Protein AF-A0AAU3KK31-F1 (afdb_monomer)

Solvent-accessible surface area (backbone atoms only — not comparable to full-atom values): 6070 Å² total; per-residue (Å²): 114,67,71,61,37,50,51,49,23,51,54,40,43,53,50,43,52,52,53,49,49,53,42,48,51,55,48,50,53,53,52,48,50,66,68,60,75,36,60,53,77,46,100,79,83,45,73,55,65,62,86,70,75,77,46,69,50,29,58,50,12,50,47,44,17,54,50,41,28,52,50,34,52,52,52,19,53,53,50,21,52,52,22,53,76,70,76,43,81,17,33,60,40,27,60,60,24,43,65,50,31,51,51,22,32,50,51,16,50,50,32,34,50,63,52,70,104

Sequence (117 aa):
MARKDVLLATVLFVVDVAIAALFAYDLFGKAFGLIHNRCTAKKDFSVQCEAIRPAGSALWGLLIAGGGMSLALGAALVLAAVAAMTGRRAWWWTAAALPVIAVCGGIGHVLVGNAVG

Structure (mmCIF, N/CA/C/O backbone):
data_AF-A0AAU3KK31-F1
#
_entry.id   AF-A0AAU3KK31-F1
#
loop_
_atom_site.group_PDB
_atom_site.id
_atom_site.type_symbol
_atom_site.label_atom_id
_atom_site.label_alt_id
_atom_site.label_comp_id
_atom_site.label_asym_id
_atom_site.label_entity_id
_atom_site.label_seq_id
_atom_site.pdbx_PDB_ins_code
_atom_site.Cartn_x
_atom_site.Cartn_y
_atom_site.Cartn_z
_atom_site.occupancy
_atom_site.B_iso_or_equiv
_atom_site.auth_seq_id
_atom_site.auth_comp_id
_atom_site.auth_asym_id
_atom_site.auth_atom_id
_atom_site.pdbx_PDB_model_num
ATOM 1 N N . MET A 1 1 ? -22.217 -4.530 19.548 1.00 57.72 1 MET A N 1
ATOM 2 C CA . MET A 1 1 ? -21.751 -3.650 18.448 1.00 57.72 1 MET A CA 1
ATOM 3 C C . MET A 1 1 ? -20.273 -3.861 18.118 1.00 57.72 1 MET A C 1
ATOM 5 O O . MET A 1 1 ? -19.979 -4.026 16.944 1.00 57.72 1 MET A O 1
ATOM 9 N N . ALA A 1 2 ? -19.380 -3.984 19.110 1.00 67.00 2 ALA A N 1
ATOM 10 C CA . ALA A 1 2 ? -17.933 -4.166 18.904 1.00 67.00 2 ALA A CA 1
ATOM 11 C C . ALA A 1 2 ? -17.530 -5.298 17.930 1.00 67.00 2 ALA A C 1
ATOM 13 O O . ALA A 1 2 ? -16.707 -5.079 17.055 1.00 67.00 2 ALA A O 1
ATOM 14 N N . ARG A 1 3 ? -18.152 -6.487 18.001 1.00 78.62 3 ARG A N 1
ATOM 15 C CA . ARG A 1 3 ? -17.811 -7.618 17.105 1.00 78.62 3 ARG A CA 1
ATOM 16 C C . ARG A 1 3 ? -18.011 -7.322 15.614 1.00 78.62 3 ARG A C 1
ATOM 18 O O . ARG A 1 3 ? -17.200 -7.750 14.806 1.00 78.62 3 ARG A O 1
ATOM 25 N N . LYS A 1 4 ? -19.084 -6.607 15.253 1.00 83.56 4 LYS A N 1
ATOM 26 C CA . LYS A 1 4 ? -19.365 -6.242 13.853 1.00 83.56 4 LYS A CA 1
ATOM 27 C C . LYS A 1 4 ? -18.383 -5.182 13.352 1.00 83.56 4 LYS A C 1
ATOM 29 O O . LYS A 1 4 ? -17.953 -5.261 12.214 1.00 83.56 4 LYS A O 1
ATOM 34 N N . ASP A 1 5 ? -18.022 -4.236 14.216 1.00 84.88 5 ASP A N 1
ATOM 35 C CA . ASP A 1 5 ? -17.056 -3.170 13.929 1.00 84.88 5 ASP A CA 1
ATOM 36 C C . ASP A 1 5 ? -15.653 -3.738 13.677 1.00 84.88 5 ASP A C 1
ATOM 38 O O . ASP A 1 5 ? -15.047 -3.468 12.646 1.00 84.88 5 ASP A O 1
ATOM 42 N N . VAL A 1 6 ? -15.194 -4.634 14.557 1.00 83.00 6 VAL A N 1
ATOM 43 C CA . VAL A 1 6 ? -13.910 -5.333 14.403 1.00 83.00 6 VAL A CA 1
ATOM 44 C C . VAL A 1 6 ? -13.895 -6.178 13.131 1.00 83.00 6 VAL A C 1
ATOM 46 O O . VAL A 1 6 ? -12.924 -6.123 12.388 1.00 83.00 6 VAL A O 1
ATOM 49 N N . LEU A 1 7 ? -14.978 -6.904 12.835 1.00 88.31 7 LEU A N 1
ATOM 50 C CA . LEU A 1 7 ? -15.067 -7.707 11.614 1.00 88.31 7 LEU A CA 1
ATOM 51 C C . LEU A 1 7 ? -15.016 -6.829 10.355 1.00 88.31 7 LEU A C 1
ATOM 53 O O . LEU A 1 7 ? -14.324 -7.172 9.402 1.00 88.31 7 LEU A O 1
ATOM 57 N N . LEU A 1 8 ? -15.677 -5.668 10.373 1.00 89.00 8 LEU A N 1
ATOM 58 C CA . LEU A 1 8 ? -15.604 -4.694 9.283 1.00 89.00 8 LEU A CA 1
ATOM 59 C C . LEU A 1 8 ? -14.188 -4.119 9.135 1.00 89.00 8 LEU A C 1
ATOM 61 O O . LEU A 1 8 ? -13.680 -4.030 8.022 1.00 89.00 8 LEU A O 1
ATOM 65 N N . ALA A 1 9 ? -13.528 -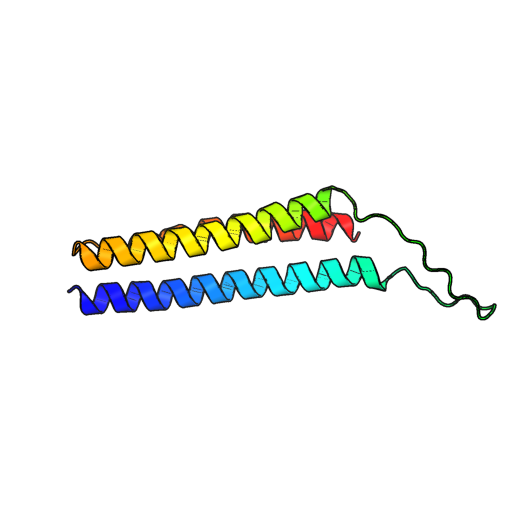3.788 10.249 1.00 87.38 9 ALA A N 1
ATOM 66 C CA . ALA A 1 9 ? -12.150 -3.309 10.254 1.00 87.38 9 ALA A CA 1
ATOM 67 C C . ALA A 1 9 ? -11.182 -4.356 9.682 1.00 87.38 9 ALA A C 1
ATOM 69 O O . ALA A 1 9 ? -10.319 -4.002 8.885 1.00 87.38 9 ALA A O 1
ATOM 70 N N . THR A 1 10 ? -11.358 -5.639 10.024 1.00 8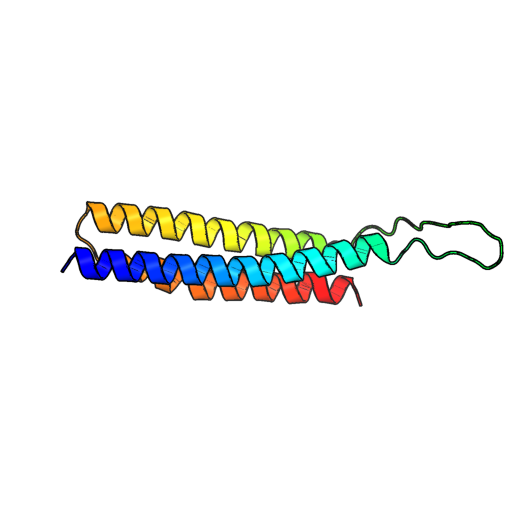8.06 10 THR A N 1
ATOM 71 C CA . THR A 1 10 ? -10.568 -6.748 9.467 1.00 88.06 10 THR A CA 1
ATOM 72 C C . THR A 1 10 ? -10.781 -6.892 7.965 1.00 88.06 10 THR A C 1
ATOM 74 O O . THR A 1 10 ? -9.808 -7.005 7.230 1.00 88.06 10 THR A O 1
ATOM 77 N N . VAL A 1 11 ? -12.032 -6.860 7.496 1.00 92.00 11 VAL A N 1
ATOM 78 C CA . VAL A 1 11 ? -12.334 -6.954 6.058 1.00 92.00 11 VAL A CA 1
ATOM 79 C C . VAL A 1 11 ? -11.707 -5.787 5.296 1.00 92.00 11 VAL A C 1
ATOM 81 O O . VAL A 1 11 ? -11.052 -6.014 4.284 1.00 92.00 11 VAL A O 1
ATOM 84 N N . LEU A 1 12 ? -11.841 -4.557 5.801 1.00 91.19 12 LEU A N 1
ATOM 85 C CA . LEU A 1 12 ? -11.215 -3.377 5.198 1.00 91.19 12 LEU A CA 1
ATOM 86 C C . LEU A 1 12 ? -9.691 -3.496 5.161 1.00 91.19 12 LEU A C 1
ATOM 88 O O . LEU A 1 12 ? -9.094 -3.256 4.121 1.00 91.19 12 LEU A O 1
ATOM 92 N N . PHE A 1 13 ? -9.075 -3.965 6.245 1.00 89.25 13 PHE A N 1
ATOM 93 C CA . PHE A 1 13 ? -7.630 -4.165 6.284 1.00 89.25 13 PHE A CA 1
ATOM 94 C C . PHE A 1 13 ? -7.153 -5.208 5.261 1.00 89.25 13 PHE A C 1
ATOM 96 O O . PHE A 1 13 ? -6.115 -5.035 4.630 1.00 89.25 13 PHE A O 1
ATOM 103 N N . VAL A 1 14 ? -7.915 -6.286 5.048 1.00 92.56 14 VAL A N 1
ATOM 104 C CA . VAL A 1 14 ? -7.604 -7.272 3.998 1.00 92.56 14 VAL A CA 1
ATOM 105 C C . VAL A 1 14 ? -7.692 -6.638 2.606 1.00 92.56 14 VAL A C 1
ATOM 107 O O . VAL A 1 14 ? -6.847 -6.919 1.757 1.00 92.56 14 VAL A O 1
ATOM 110 N N . VAL A 1 15 ? -8.672 -5.760 2.373 1.00 92.94 15 VAL A N 1
ATOM 111 C CA . VAL A 1 15 ? -8.783 -4.997 1.119 1.00 92.94 15 VAL A CA 1
ATOM 112 C C . VAL A 1 15 ? -7.587 -4.057 0.941 1.00 92.94 15 VAL A C 1
ATOM 114 O O . VAL A 1 15 ? -6.995 -4.040 -0.136 1.00 92.94 15 VAL A O 1
ATOM 117 N N . ASP A 1 16 ? -7.180 -3.342 1.992 1.00 89.44 16 ASP A N 1
ATOM 118 C CA . ASP A 1 16 ? -6.002 -2.467 1.979 1.00 89.44 16 ASP A CA 1
ATOM 119 C C . ASP A 1 16 ? -4.732 -3.241 1.594 1.00 89.44 16 ASP A C 1
ATOM 121 O O . ASP A 1 16 ? -3.968 -2.814 0.725 1.00 89.44 16 ASP A O 1
ATOM 125 N N . VAL A 1 17 ? -4.532 -4.421 2.194 1.00 91.00 17 VAL A N 1
ATOM 126 C CA . VAL A 1 17 ? -3.405 -5.314 1.886 1.00 91.00 17 VAL A CA 1
ATOM 127 C C . VAL A 1 17 ? -3.460 -5.798 0.437 1.00 91.00 17 VAL A C 1
ATOM 129 O O . VAL A 1 17 ? -2.431 -5.809 -0.237 1.00 91.00 17 VAL A O 1
ATOM 132 N N . ALA A 1 18 ? -4.638 -6.171 -0.070 1.00 92.75 18 ALA A N 1
ATOM 133 C CA . ALA A 1 18 ? -4.794 -6.616 -1.452 1.00 92.75 18 ALA A CA 1
ATOM 134 C C . ALA A 1 18 ? -4.450 -5.503 -2.456 1.00 92.75 18 ALA A C 1
ATOM 136 O O . ALA A 1 18 ? -3.729 -5.746 -3.423 1.00 92.75 18 ALA A O 1
ATOM 137 N N . ILE A 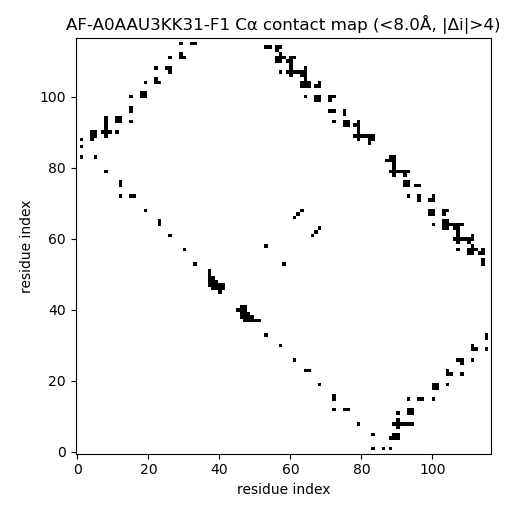1 19 ? -4.905 -4.271 -2.209 1.00 91.00 19 ILE A N 1
ATOM 138 C CA . ILE A 1 19 ? -4.588 -3.110 -3.053 1.00 91.00 19 ILE A CA 1
ATOM 139 C C . ILE A 1 19 ? -3.087 -2.807 -3.006 1.00 91.00 19 ILE A C 1
ATOM 141 O O . ILE A 1 19 ? -2.461 -2.632 -4.054 1.00 91.00 19 ILE A O 1
ATOM 145 N N . ALA A 1 20 ? -2.487 -2.794 -1.813 1.00 88.88 20 ALA A N 1
ATOM 146 C CA . ALA A 1 20 ? -1.050 -2.592 -1.662 1.00 88.88 20 ALA A CA 1
ATOM 147 C C . ALA A 1 20 ? -0.240 -3.680 -2.388 1.00 88.88 20 ALA A C 1
ATOM 149 O O . ALA A 1 20 ? 0.763 -3.372 -3.031 1.00 88.88 20 ALA A O 1
ATOM 150 N N . ALA A 1 21 ? -0.693 -4.938 -2.348 1.00 88.88 21 ALA A N 1
ATOM 151 C CA . ALA A 1 21 ? -0.059 -6.045 -3.058 1.00 88.88 21 ALA A CA 1
ATOM 152 C C . ALA A 1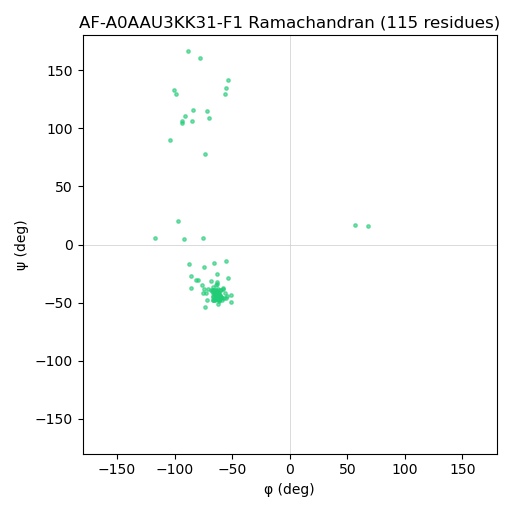 21 ? -0.135 -5.887 -4.586 1.00 88.88 21 ALA A C 1
ATOM 154 O O . ALA A 1 21 ? 0.855 -6.154 -5.266 1.00 88.88 21 ALA A O 1
ATOM 155 N N . LEU A 1 22 ? -1.261 -5.409 -5.128 1.00 90.12 22 LEU A N 1
ATOM 156 C CA . LEU A 1 22 ? -1.400 -5.124 -6.563 1.00 90.12 22 LEU A CA 1
ATOM 157 C C . LEU A 1 22 ? -0.415 -4.040 -7.021 1.00 90.12 22 LEU A C 1
ATOM 159 O O . LEU A 1 22 ? 0.293 -4.233 -8.011 1.00 90.12 22 LEU A O 1
ATOM 163 N N . PHE A 1 23 ? -0.319 -2.931 -6.281 1.00 88.25 23 PHE A N 1
ATOM 164 C CA . PHE A 1 23 ? 0.652 -1.876 -6.586 1.00 88.25 23 PHE A CA 1
ATOM 165 C C . PHE A 1 23 ? 2.092 -2.357 -6.434 1.00 88.25 23 PHE A C 1
ATOM 167 O O . PHE A 1 23 ? 2.928 -2.053 -7.282 1.00 88.25 23 PHE A O 1
ATOM 174 N N . ALA A 1 24 ? 2.391 -3.127 -5.385 1.00 85.25 24 ALA A N 1
ATOM 175 C CA . ALA A 1 24 ? 3.712 -3.706 -5.197 1.00 85.25 24 ALA A CA 1
ATOM 176 C C . ALA A 1 24 ? 4.091 -4.606 -6.382 1.00 85.25 24 ALA A C 1
ATOM 178 O O . ALA A 1 24 ? 5.184 -4.462 -6.922 1.00 85.25 24 ALA A O 1
ATOM 179 N N . TYR A 1 25 ? 3.186 -5.481 -6.830 1.00 85.19 25 TYR A N 1
ATOM 180 C CA . TYR A 1 25 ? 3.434 -6.368 -7.965 1.00 85.19 25 TYR A CA 1
ATOM 181 C C . TYR A 1 25 ? 3.732 -5.592 -9.257 1.00 85.19 25 TYR A C 1
ATOM 183 O O . TYR A 1 25 ? 4.714 -5.892 -9.936 1.00 85.19 25 TYR A O 1
ATOM 191 N N . ASP A 1 26 ? 2.947 -4.555 -9.564 1.00 86.25 26 ASP A N 1
ATOM 192 C CA . ASP A 1 26 ? 3.191 -3.680 -10.721 1.00 86.25 26 ASP A CA 1
ATOM 193 C C . ASP A 1 26 ? 4.550 -2.958 -10.632 1.00 86.25 26 ASP A C 1
ATOM 195 O O . ASP A 1 26 ? 5.331 -2.955 -11.588 1.00 86.25 26 ASP A O 1
ATOM 199 N N . LEU A 1 27 ? 4.874 -2.395 -9.464 1.00 81.81 27 LEU A N 1
ATOM 200 C CA . LEU A 1 27 ? 6.134 -1.689 -9.221 1.00 81.81 27 LEU A CA 1
ATOM 201 C C . LEU A 1 27 ? 7.347 -2.608 -9.351 1.00 81.81 27 LEU A C 1
ATOM 203 O O . LEU A 1 27 ? 8.331 -2.234 -9.992 1.00 81.81 27 LEU A O 1
ATOM 207 N N . PHE A 1 28 ? 7.277 -3.810 -8.776 1.00 80.38 28 PHE A N 1
ATOM 208 C CA . PHE A 1 28 ? 8.335 -4.806 -8.905 1.00 80.38 28 PHE A CA 1
ATOM 209 C C . PHE A 1 28 ? 8.475 -5.272 -10.353 1.00 80.38 28 PHE A C 1
ATOM 211 O O . PHE A 1 28 ? 9.597 -5.328 -10.847 1.00 80.38 28 PHE A O 1
ATOM 218 N N . GLY A 1 29 ? 7.373 -5.520 -11.067 1.00 79.00 29 GLY A N 1
ATOM 219 C CA . GLY A 1 29 ? 7.407 -5.870 -12.490 1.00 79.00 29 GLY A CA 1
ATOM 220 C C . GLY A 1 29 ? 8.145 -4.825 -13.334 1.00 79.00 29 GLY A C 1
ATOM 221 O O . GLY A 1 29 ? 9.038 -5.165 -14.111 1.00 79.00 29 GLY A O 1
ATOM 222 N N . LYS A 1 30 ? 7.857 -3.538 -13.121 1.00 75.50 30 LYS A N 1
ATOM 223 C CA . LYS A 1 30 ? 8.556 -2.431 -13.798 1.00 75.50 30 LYS A CA 1
ATOM 224 C C . LYS A 1 30 ? 10.018 -2.299 -13.375 1.00 75.50 30 LYS A C 1
ATOM 226 O O . LYS A 1 30 ? 10.879 -2.062 -14.221 1.00 75.50 30 LYS A 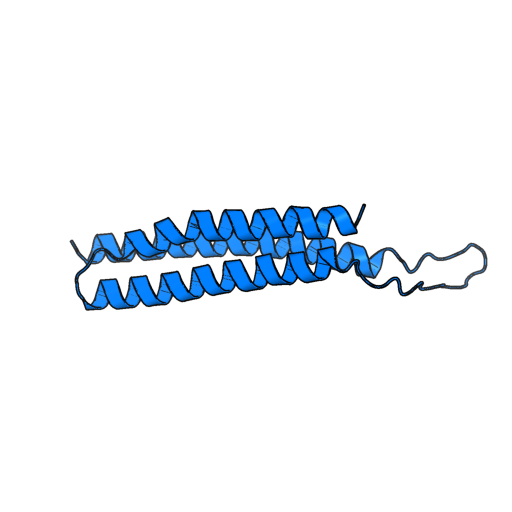O 1
ATOM 231 N N . ALA A 1 31 ? 10.315 -2.487 -12.089 1.00 71.38 31 ALA A N 1
ATOM 232 C CA . ALA A 1 31 ? 11.684 -2.488 -11.583 1.00 71.38 31 ALA A CA 1
ATOM 233 C C . ALA A 1 31 ? 12.518 -3.626 -12.196 1.00 71.38 31 ALA A C 1
ATOM 235 O O . ALA A 1 31 ? 13.654 -3.400 -12.606 1.00 71.38 31 ALA A O 1
ATOM 236 N N . PHE A 1 32 ? 11.952 -4.828 -12.341 1.00 70.94 32 PHE A N 1
ATOM 237 C CA . PHE A 1 32 ? 12.605 -5.930 -13.051 1.00 70.94 32 PHE A CA 1
ATOM 238 C C . PHE A 1 32 ? 12.757 -5.640 -14.545 1.00 70.94 32 PHE A C 1
ATOM 240 O O . PHE A 1 32 ? 13.806 -5.947 -15.109 1.00 70.94 32 PHE A O 1
ATOM 247 N N . GLY A 1 33 ? 11.779 -4.978 -15.171 1.00 66.56 33 GLY A N 1
ATOM 248 C CA . GLY A 1 33 ? 11.889 -4.488 -16.548 1.00 66.56 33 GLY A CA 1
ATOM 249 C C . GLY A 1 33 ? 13.101 -3.573 -16.760 1.00 66.56 33 GLY A C 1
ATOM 250 O O . GLY A 1 33 ? 13.835 -3.747 -17.729 1.00 66.56 33 GLY A O 1
ATOM 251 N N . LEU A 1 34 ? 13.383 -2.668 -15.817 1.00 65.44 34 LEU A N 1
ATOM 252 C CA . LEU A 1 34 ? 14.576 -1.807 -15.848 1.00 65.44 34 LEU A CA 1
ATOM 253 C C . LEU A 1 34 ? 15.895 -2.594 -15.768 1.00 65.44 34 LEU A C 1
ATOM 255 O O . LEU A 1 34 ? 16.893 -2.169 -16.351 1.00 65.44 34 LEU A O 1
ATOM 259 N N . ILE A 1 35 ? 15.903 -3.724 -15.056 1.00 63.22 35 ILE A N 1
ATOM 260 C CA . ILE A 1 35 ? 17.097 -4.549 -14.819 1.00 63.22 35 ILE A CA 1
ATOM 261 C C . ILE A 1 35 ? 17.326 -5.550 -15.966 1.00 63.22 35 ILE A C 1
ATOM 263 O O . ILE A 1 35 ? 18.469 -5.798 -16.340 1.00 63.22 35 ILE A O 1
ATOM 267 N N . HIS A 1 36 ? 16.264 -6.125 -16.543 1.00 55.19 36 HIS A N 1
ATOM 268 C CA . HIS A 1 36 ? 16.364 -7.158 -17.584 1.00 55.19 36 HIS A CA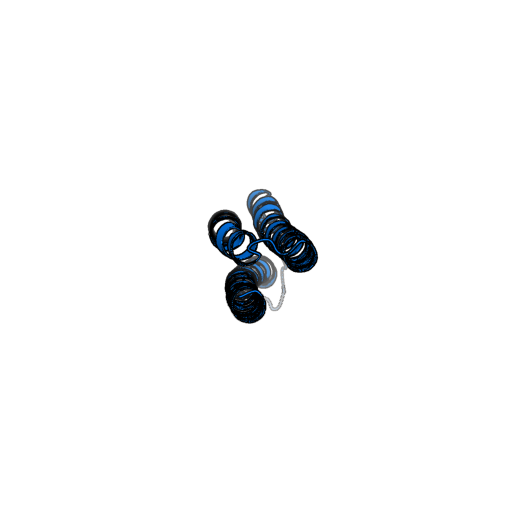 1
ATOM 269 C C . HIS A 1 36 ? 16.613 -6.614 -18.999 1.00 55.19 36 HIS A C 1
ATOM 271 O O . HIS A 1 36 ? 17.278 -7.282 -19.786 1.00 55.19 36 HIS A O 1
ATOM 277 N N . ASN A 1 37 ? 16.145 -5.409 -19.343 1.00 52.44 37 ASN A N 1
ATOM 278 C CA . ASN A 1 37 ? 16.159 -4.934 -20.738 1.00 52.44 37 ASN A CA 1
ATOM 279 C C . ASN A 1 37 ? 17.524 -4.488 -21.297 1.00 52.44 37 ASN A C 1
ATOM 281 O O . ASN A 1 37 ? 17.575 -3.970 -22.412 1.00 52.44 37 ASN A O 1
ATOM 285 N N . ARG A 1 38 ? 18.636 -4.639 -20.567 1.00 54.75 38 ARG A N 1
ATOM 286 C CA . ARG A 1 38 ? 19.931 -4.061 -20.992 1.00 54.75 38 ARG A CA 1
ATOM 287 C C . ARG A 1 38 ? 21.052 -5.046 -21.284 1.00 54.75 38 ARG A C 1
ATOM 289 O O . ARG A 1 38 ? 22.151 -4.611 -21.606 1.00 54.75 38 ARG A O 1
ATOM 296 N N . CYS A 1 39 ? 20.775 -6.346 -21.247 1.00 57.00 39 CYS A N 1
ATOM 297 C CA . CYS A 1 39 ? 21.671 -7.354 -21.808 1.00 57.00 39 CYS A CA 1
ATOM 298 C C . CYS A 1 39 ? 21.066 -7.831 -23.134 1.00 57.00 39 CYS A C 1
ATOM 300 O O . CYS A 1 39 ? 20.250 -8.748 -23.164 1.00 57.00 39 CYS A O 1
ATOM 302 N N . THR A 1 40 ? 21.421 -7.171 -24.236 1.00 56.47 40 THR A N 1
ATOM 303 C CA . THR A 1 40 ? 21.007 -7.598 -25.581 1.00 56.47 40 THR A CA 1
ATOM 304 C C . THR A 1 40 ? 22.140 -8.380 -26.236 1.00 56.47 40 THR A C 1
ATOM 306 O O . THR A 1 40 ? 23.293 -7.949 -26.244 1.00 56.47 40 THR A O 1
ATOM 309 N N . ALA A 1 41 ? 21.828 -9.564 -26.767 1.00 50.69 41 ALA A N 1
ATOM 310 C CA . ALA A 1 41 ? 22.784 -10.349 -27.538 1.00 50.69 41 ALA A CA 1
ATOM 311 C C . ALA A 1 41 ? 23.006 -9.667 -28.895 1.00 50.69 41 ALA A C 1
ATOM 313 O O . ALA A 1 41 ? 22.079 -9.563 -29.702 1.00 50.69 41 ALA A O 1
ATOM 314 N N . LYS A 1 42 ? 24.224 -9.182 -29.157 1.00 53.56 42 LYS A N 1
ATOM 315 C CA . LYS A 1 42 ? 24.592 -8.710 -30.498 1.00 53.56 42 LYS A CA 1
ATOM 316 C C . LYS A 1 42 ? 24.899 -9.892 -31.417 1.00 53.56 42 LYS A C 1
ATOM 318 O O . LYS A 1 42 ? 25.221 -10.988 -30.963 1.00 53.56 42 LYS A O 1
ATOM 323 N N . LYS A 1 43 ? 24.854 -9.631 -32.731 1.00 52.38 43 LYS A N 1
ATOM 324 C CA . LYS A 1 43 ? 25.188 -10.594 -33.799 1.00 52.38 43 LYS A CA 1
ATOM 325 C C . LYS A 1 43 ? 26.596 -11.206 -33.676 1.00 52.38 43 LYS A C 1
ATOM 327 O O . LYS A 1 43 ? 26.845 -12.234 -34.290 1.00 52.38 43 LYS A O 1
ATOM 332 N N . ASP A 1 44 ? 27.459 -10.632 -32.836 1.00 52.62 44 ASP A N 1
ATOM 333 C CA . ASP A 1 44 ? 28.851 -11.051 -32.635 1.00 52.62 44 ASP A CA 1
ATOM 334 C C . ASP A 1 44 ? 29.062 -11.980 -31.418 1.00 52.62 44 ASP A C 1
ATOM 336 O O . ASP A 1 44 ? 30.171 -12.061 -30.899 1.00 52.62 44 ASP A O 1
ATOM 340 N N . PHE A 1 45 ? 28.016 -12.651 -30.908 1.00 54.72 45 PHE A N 1
ATOM 341 C CA . PHE A 1 45 ? 28.083 -13.550 -29.732 1.00 54.72 45 PHE A CA 1
ATOM 342 C C . PHE A 1 45 ? 28.628 -12.907 -28.436 1.00 54.72 45 PHE A C 1
ATOM 344 O O . PHE A 1 45 ? 28.966 -13.609 -27.484 1.00 54.72 45 PHE A O 1
ATOM 351 N N . SER A 1 46 ? 28.673 -11.574 -28.355 1.00 55.00 46 SER A N 1
ATOM 352 C CA . SER A 1 46 ? 29.017 -10.843 -27.133 1.00 55.00 46 SER A CA 1
ATOM 353 C C . SER A 1 46 ? 27.760 -10.312 -26.443 1.00 55.00 46 SER A C 1
ATOM 355 O O . SER A 1 46 ? 26.868 -9.736 -27.073 1.00 55.00 46 SER A O 1
ATOM 357 N N . VAL A 1 47 ? 27.686 -10.520 -25.127 1.00 55.75 47 VAL A N 1
ATOM 358 C CA . VAL A 1 47 ? 26.663 -9.929 -24.261 1.00 55.75 47 VAL A CA 1
ATOM 359 C C . VAL A 1 47 ? 27.248 -8.638 -23.697 1.00 55.75 47 VAL A C 1
ATOM 361 O O . VAL A 1 47 ? 28.107 -8.679 -22.819 1.00 55.75 47 VAL A O 1
ATOM 364 N N . GLN A 1 48 ? 26.823 -7.484 -24.212 1.00 54.44 48 GLN A N 1
ATOM 365 C CA . GLN A 1 48 ? 27.104 -6.207 -23.557 1.00 54.44 48 GLN A CA 1
ATOM 366 C C . GLN A 1 48 ? 25.943 -5.897 -22.616 1.00 54.44 48 GLN A C 1
ATOM 368 O O . GLN A 1 48 ? 24.826 -5.649 -23.063 1.00 54.44 48 GLN A O 1
ATOM 373 N N . CYS A 1 49 ? 26.206 -5.952 -21.312 1.00 58.41 49 CYS A N 1
ATOM 374 C CA . CYS A 1 49 ? 25.279 -5.462 -20.301 1.00 58.41 49 CYS A CA 1
ATOM 375 C C . CYS A 1 49 ? 25.655 -4.016 -19.981 1.00 58.41 49 CYS A C 1
ATOM 377 O O . CYS A 1 49 ? 26.672 -3.755 -19.337 1.00 58.41 49 CYS A O 1
ATOM 379 N N . GLU A 1 50 ? 24.848 -3.068 -20.448 1.00 56.66 50 GLU A N 1
ATOM 380 C CA . GLU A 1 50 ? 25.036 -1.662 -20.110 1.00 56.66 50 GLU A CA 1
ATOM 381 C C . GLU A 1 50 ? 24.334 -1.389 -18.774 1.00 56.66 50 GLU A C 1
ATOM 383 O O . GLU A 1 50 ? 23.104 -1.378 -18.680 1.00 56.66 50 GLU A O 1
ATOM 388 N N . ALA A 1 51 ? 25.121 -1.229 -17.705 1.00 53.31 51 ALA A N 1
ATOM 389 C CA . ALA A 1 51 ? 24.614 -0.942 -16.366 1.00 53.31 51 ALA A CA 1
ATOM 390 C C . ALA A 1 51 ? 24.124 0.509 -16.291 1.00 53.31 51 ALA A C 1
ATOM 392 O O . ALA A 1 51 ? 24.806 1.403 -15.787 1.00 53.31 51 ALA A O 1
ATOM 393 N N . ILE A 1 52 ? 22.936 0.765 -16.826 1.00 56.38 52 ILE A N 1
ATOM 394 C CA . ILE A 1 52 ? 22.349 2.098 -16.784 1.00 56.38 52 ILE A CA 1
ATOM 395 C C . ILE A 1 52 ? 21.662 2.248 -15.441 1.00 56.38 52 ILE A C 1
ATOM 397 O O . ILE A 1 52 ? 20.737 1.511 -15.098 1.00 56.38 52 ILE A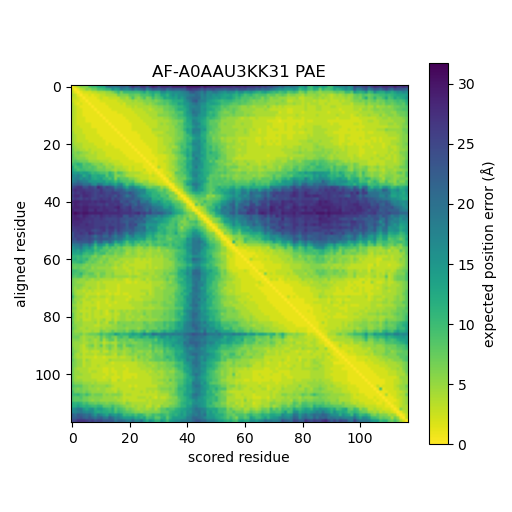 O 1
ATOM 401 N N . ARG A 1 53 ? 22.187 3.188 -14.652 1.00 57.72 53 ARG A N 1
ATOM 402 C CA . ARG A 1 53 ? 21.674 3.481 -13.318 1.00 57.72 53 ARG A CA 1
ATOM 403 C C . ARG A 1 53 ? 20.187 3.823 -13.447 1.00 57.72 53 ARG A C 1
ATOM 405 O O . ARG A 1 53 ? 19.852 4.657 -14.293 1.00 57.72 53 ARG A O 1
ATOM 412 N N . PRO A 1 54 ? 19.306 3.201 -12.645 1.00 58.94 54 PRO A N 1
ATOM 413 C CA . PRO A 1 54 ? 17.899 3.563 -12.654 1.00 58.94 54 PRO A CA 1
ATOM 414 C C . PRO A 1 54 ? 17.786 5.065 -12.392 1.00 58.94 54 PRO A C 1
ATOM 416 O O . PRO A 1 54 ? 18.480 5.601 -11.522 1.00 58.94 54 PRO A O 1
ATOM 419 N N . ALA A 1 55 ? 16.954 5.752 -13.179 1.00 66.62 55 ALA A N 1
ATOM 420 C CA . ALA A 1 55 ? 16.723 7.177 -12.994 1.00 66.62 55 ALA A CA 1
ATOM 421 C C . ALA A 1 55 ? 16.302 7.435 -11.540 1.00 66.62 55 ALA A C 1
ATOM 423 O O . ALA A 1 55 ? 15.555 6.646 -10.957 1.00 66.62 55 ALA A O 1
ATOM 424 N N . GLY A 1 56 ? 16.771 8.536 -10.942 1.00 71.25 56 GLY A N 1
ATOM 425 C CA . GLY A 1 56 ? 16.473 8.852 -9.539 1.00 71.25 56 GLY A CA 1
ATOM 426 C C . GLY A 1 56 ? 14.969 8.851 -9.230 1.00 71.25 56 GLY A C 1
ATOM 427 O O . GLY A 1 56 ? 14.570 8.485 -8.129 1.00 71.25 56 GLY A O 1
ATOM 428 N N . SER A 1 57 ? 14.128 9.162 -10.223 1.00 73.69 57 SER A N 1
ATOM 429 C CA . SER A 1 57 ? 12.666 9.070 -10.154 1.00 73.69 57 SER A CA 1
ATOM 430 C C . SER A 1 57 ? 12.151 7.667 -9.814 1.00 73.69 57 SER A C 1
ATOM 432 O O . SER A 1 57 ? 11.207 7.562 -9.037 1.00 73.69 57 SER A O 1
ATOM 434 N N . ALA A 1 58 ? 12.777 6.592 -10.304 1.00 74.31 58 ALA A N 1
ATOM 435 C CA . ALA A 1 58 ? 12.376 5.222 -9.975 1.00 74.31 58 ALA A CA 1
ATOM 436 C C . ALA A 1 58 ? 12.666 4.880 -8.505 1.00 74.31 58 ALA A C 1
ATOM 438 O O . ALA A 1 58 ? 11.844 4.256 -7.838 1.00 74.31 58 ALA A O 1
ATOM 439 N N . LEU A 1 59 ? 13.809 5.337 -7.983 1.00 78.44 59 LEU A N 1
ATOM 440 C CA . LEU A 1 59 ? 14.184 5.183 -6.573 1.00 78.44 59 LEU A CA 1
ATOM 441 C C . LEU A 1 59 ? 13.212 5.930 -5.654 1.00 78.44 59 LEU A C 1
ATOM 443 O O . LEU A 1 59 ? 12.714 5.356 -4.687 1.00 78.44 59 LEU A O 1
ATOM 447 N N . TRP A 1 60 ? 12.885 7.179 -5.992 1.00 80.62 60 TRP A N 1
ATOM 448 C CA . TRP A 1 60 ? 11.875 7.956 -5.270 1.00 80.62 60 TRP A CA 1
ATOM 449 C C . TRP A 1 60 ? 10.481 7.334 -5.373 1.00 80.62 60 TRP A C 1
ATOM 451 O O . TRP A 1 60 ? 9.771 7.274 -4.374 1.00 80.62 60 TRP A O 1
ATOM 461 N N . GLY A 1 61 ? 10.104 6.815 -6.544 1.00 82.31 61 GLY A N 1
ATOM 462 C CA . GLY A 1 61 ? 8.836 6.119 -6.749 1.00 82.31 61 GLY A CA 1
ATOM 463 C C . GLY A 1 61 ? 8.702 4.871 -5.878 1.00 82.31 61 GLY A C 1
ATOM 464 O O . GLY A 1 61 ? 7.682 4.701 -5.212 1.00 82.31 61 GLY A O 1
ATOM 465 N N . LEU A 1 62 ? 9.748 4.043 -5.809 1.00 83.38 62 LEU A N 1
ATOM 466 C CA . LEU A 1 62 ? 9.789 2.866 -4.935 1.00 83.38 62 LEU A CA 1
ATOM 467 C C . LEU A 1 62 ? 9.761 3.244 -3.450 1.00 83.38 62 LEU A C 1
ATOM 469 O O . LEU A 1 62 ? 9.072 2.585 -2.674 1.00 83.38 62 LEU A O 1
ATOM 473 N N . LEU A 1 63 ? 10.460 4.310 -3.052 1.00 86.88 63 LEU A N 1
ATOM 474 C CA . LEU A 1 63 ? 10.462 4.788 -1.669 1.00 86.88 63 LEU A CA 1
ATOM 475 C C . LEU A 1 63 ? 9.080 5.305 -1.245 1.00 86.88 63 LEU A C 1
ATOM 477 O O . LEU A 1 63 ? 8.583 4.929 -0.187 1.00 86.88 63 LEU A O 1
ATOM 481 N N . ILE A 1 64 ? 8.452 6.148 -2.068 1.00 87.38 64 ILE A N 1
ATOM 482 C CA . ILE A 1 64 ? 7.142 6.743 -1.772 1.00 87.38 64 ILE A CA 1
ATOM 483 C C . ILE A 1 64 ? 6.064 5.663 -1.748 1.00 87.38 64 ILE A C 1
ATOM 485 O O . ILE A 1 64 ? 5.242 5.637 -0.835 1.00 87.38 64 ILE A O 1
ATOM 489 N N . ALA A 1 65 ? 6.078 4.754 -2.718 1.00 85.38 65 ALA A N 1
ATOM 490 C CA . ALA A 1 65 ? 5.082 3.702 -2.788 1.00 85.38 65 ALA A CA 1
ATOM 491 C C . ALA A 1 65 ? 5.310 2.638 -1.715 1.00 85.38 65 ALA A C 1
ATOM 493 O O . ALA A 1 65 ? 4.418 2.384 -0.913 1.00 85.38 65 ALA A O 1
ATOM 494 N N . GLY A 1 66 ? 6.509 2.060 -1.639 1.00 83.62 66 GLY A N 1
ATOM 495 C CA . GLY A 1 66 ? 6.831 1.040 -0.644 1.00 83.62 66 GLY A CA 1
ATOM 496 C C . GLY A 1 66 ? 6.723 1.576 0.781 1.00 83.62 66 GLY A C 1
ATOM 497 O O . GLY A 1 66 ? 6.015 1.001 1.608 1.00 83.62 66 GLY A O 1
ATOM 498 N N . GLY A 1 67 ? 7.368 2.709 1.062 1.00 85.88 67 GLY A N 1
ATOM 499 C CA . GLY A 1 67 ? 7.348 3.342 2.378 1.00 85.88 67 GLY A CA 1
ATOM 500 C C . GLY A 1 67 ? 5.965 3.862 2.756 1.00 85.88 67 GLY A C 1
ATOM 501 O O . GLY A 1 67 ? 5.477 3.560 3.843 1.00 85.88 67 GLY A O 1
ATOM 502 N N . GLY A 1 68 ? 5.303 4.589 1.854 1.00 86.50 68 GLY A N 1
ATOM 503 C CA . GLY A 1 68 ? 3.990 5.183 2.105 1.00 86.50 68 GLY A CA 1
ATOM 504 C C . GLY A 1 68 ? 2.888 4.147 2.318 1.00 86.50 68 GLY A C 1
ATOM 505 O O . GLY A 1 68 ? 2.146 4.247 3.293 1.00 86.50 68 GLY A O 1
ATOM 506 N N . MET A 1 69 ? 2.820 3.106 1.478 1.00 89.94 69 MET A N 1
ATOM 507 C CA . MET A 1 69 ? 1.836 2.028 1.648 1.00 89.94 69 MET A CA 1
ATOM 508 C C . MET A 1 69 ? 2.095 1.217 2.927 1.00 89.94 69 MET A C 1
ATOM 510 O O . MET A 1 69 ? 1.154 0.926 3.664 1.00 89.94 69 MET A O 1
ATOM 514 N N . SER A 1 70 ? 3.359 0.895 3.236 1.00 89.00 70 SER A N 1
ATOM 515 C CA . SER A 1 70 ? 3.709 0.127 4.443 1.00 89.00 70 SER A CA 1
ATOM 516 C C . SER A 1 70 ? 3.423 0.907 5.726 1.00 89.00 70 SER A C 1
ATOM 518 O O . SER A 1 70 ? 2.886 0.349 6.682 1.00 89.00 70 SER A O 1
ATOM 520 N N . LEU A 1 71 ? 3.743 2.206 5.747 1.00 90.88 71 LEU A N 1
ATOM 521 C CA . LEU A 1 71 ? 3.428 3.088 6.871 1.00 90.88 71 LEU A CA 1
ATOM 522 C C . LEU A 1 71 ? 1.920 3.257 7.047 1.00 90.88 71 LEU A C 1
ATOM 524 O O . LEU A 1 71 ? 1.445 3.196 8.178 1.00 90.88 71 LEU A O 1
ATOM 528 N N . ALA A 1 72 ? 1.168 3.424 5.955 1.00 89.25 72 ALA A N 1
ATOM 529 C CA . ALA A 1 72 ? -0.287 3.526 6.009 1.00 89.25 72 ALA A CA 1
ATOM 530 C C . ALA A 1 72 ? -0.918 2.250 6.587 1.00 89.25 72 ALA A C 1
ATOM 532 O O . ALA A 1 72 ? -1.710 2.337 7.522 1.00 89.25 72 ALA A O 1
ATOM 533 N N . LEU A 1 73 ? -0.508 1.069 6.108 1.00 89.25 73 LEU A N 1
ATOM 534 C CA . LEU A 1 73 ? -0.963 -0.221 6.637 1.00 89.25 73 LEU A CA 1
ATOM 535 C C . LEU A 1 73 ? -0.591 -0.403 8.113 1.00 89.25 73 LEU A C 1
ATOM 537 O O . LEU A 1 73 ? -1.440 -0.761 8.930 1.00 89.25 73 LEU A O 1
ATOM 541 N N . GLY A 1 74 ? 0.664 -0.131 8.474 1.00 89.50 74 GLY A N 1
ATOM 542 C CA . GLY A 1 74 ? 1.136 -0.256 9.852 1.00 89.50 74 GLY A CA 1
ATOM 543 C C . GLY A 1 74 ? 0.385 0.672 10.808 1.00 89.50 74 GLY A C 1
ATOM 544 O O . GLY A 1 74 ? -0.099 0.231 11.850 1.00 89.50 74 GLY A O 1
ATOM 545 N N . ALA A 1 75 ? 0.224 1.943 10.434 1.00 89.38 75 ALA A N 1
ATOM 546 C CA . ALA A 1 75 ? -0.515 2.920 11.226 1.00 89.38 75 ALA A CA 1
ATOM 547 C C . ALA A 1 75 ? -1.996 2.540 11.363 1.00 89.38 75 ALA A C 1
ATOM 549 O O . ALA A 1 75 ? -2.538 2.593 12.467 1.00 89.38 75 ALA A O 1
ATOM 550 N N . ALA A 1 76 ? -2.638 2.101 10.276 1.00 88.25 76 ALA A N 1
ATOM 551 C CA . ALA A 1 76 ? -4.031 1.666 10.288 1.00 88.25 76 ALA A CA 1
ATOM 552 C C . ALA A 1 76 ? -4.250 0.474 11.223 1.00 88.25 76 ALA A C 1
ATOM 554 O O . ALA A 1 76 ? -5.191 0.483 12.016 1.00 88.25 76 ALA A O 1
ATOM 555 N N . LEU A 1 77 ? -3.352 -0.517 11.180 1.00 90.31 77 LEU A N 1
ATOM 556 C CA . LEU A 1 77 ? -3.406 -1.693 12.044 1.00 90.31 77 LEU A CA 1
ATOM 557 C C . LEU A 1 77 ? -3.294 -1.305 13.521 1.00 90.31 77 LEU A C 1
ATOM 559 O O . LEU A 1 77 ? -4.108 -1.737 14.339 1.00 90.31 77 LEU A O 1
ATOM 563 N N . VAL A 1 78 ? -2.310 -0.469 13.863 1.00 91.50 78 VAL A N 1
ATOM 564 C CA . VAL A 1 78 ? -2.079 -0.027 15.245 1.00 91.50 78 VAL A CA 1
ATOM 565 C C . VAL A 1 78 ? -3.268 0.787 15.757 1.00 91.50 78 VAL A C 1
ATOM 567 O O . VAL A 1 78 ? -3.777 0.516 16.845 1.00 91.50 78 VAL A O 1
ATOM 570 N N . LEU A 1 79 ? -3.760 1.747 14.971 1.00 89.38 79 LEU A N 1
ATOM 571 C CA . LEU A 1 79 ? -4.888 2.594 15.362 1.00 89.38 79 LEU A CA 1
ATOM 572 C C . LEU A 1 79 ? -6.193 1.799 15.473 1.00 89.38 79 LEU A C 1
ATOM 574 O O . LEU A 1 79 ? -6.949 2.005 16.423 1.00 89.38 79 LEU A O 1
ATOM 578 N N . ALA A 1 80 ? -6.439 0.846 14.570 1.00 85.12 80 ALA A N 1
ATOM 579 C CA . ALA A 1 80 ? -7.585 -0.052 14.655 1.00 85.12 80 ALA A CA 1
ATOM 580 C C . ALA A 1 80 ? -7.502 -0.971 15.885 1.00 85.12 80 ALA A C 1
ATOM 582 O O . ALA A 1 80 ? -8.505 -1.147 16.579 1.00 85.12 80 ALA A O 1
ATOM 583 N N . ALA A 1 81 ? -6.318 -1.501 16.212 1.00 84.94 81 ALA A N 1
ATOM 584 C CA . ALA A 1 81 ? -6.106 -2.322 17.404 1.00 84.94 81 ALA A CA 1
ATOM 585 C C . ALA A 1 81 ? -6.352 -1.528 18.699 1.00 84.94 81 ALA A C 1
ATOM 587 O O . ALA A 1 81 ? -7.076 -1.984 19.586 1.00 84.94 81 ALA A O 1
ATOM 588 N N . VAL A 1 82 ? -5.821 -0.305 18.794 1.00 88.56 82 VAL A N 1
ATOM 589 C CA . VAL A 1 82 ? -6.050 0.587 19.945 1.00 88.56 82 VAL A CA 1
ATOM 590 C C . VAL A 1 82 ? -7.522 1.000 20.043 1.00 88.56 82 VAL A C 1
ATOM 592 O O . VAL A 1 82 ? -8.098 1.008 21.135 1.00 88.56 82 VAL A O 1
ATOM 595 N N . ALA A 1 83 ? -8.171 1.301 18.917 1.00 84.81 83 ALA A N 1
ATOM 596 C CA . ALA A 1 83 ? -9.596 1.617 18.885 1.00 84.81 83 ALA A CA 1
ATOM 597 C C . ALA A 1 83 ? -10.453 0.433 19.364 1.00 84.81 83 ALA A C 1
ATOM 599 O O . ALA A 1 83 ? -11.368 0.630 20.163 1.00 84.81 83 ALA A O 1
ATOM 600 N N . ALA A 1 84 ? -10.106 -0.793 18.960 1.00 84.00 84 ALA A N 1
ATOM 601 C CA . ALA A 1 84 ? -10.786 -2.005 19.405 1.00 84.00 84 ALA A CA 1
ATOM 602 C C . ALA A 1 84 ? -10.643 -2.231 20.922 1.00 84.00 84 ALA A C 1
ATOM 604 O O . ALA A 1 84 ? -11.631 -2.559 21.579 1.00 84.00 84 ALA A O 1
ATOM 605 N N . MET A 1 85 ? -9.456 -1.993 21.496 1.00 85.88 85 MET A N 1
ATOM 606 C CA . MET A 1 85 ? -9.226 -2.102 22.948 1.00 85.88 85 MET A CA 1
ATOM 607 C C . MET A 1 85 ? -9.958 -1.025 23.760 1.00 85.88 85 MET A C 1
ATOM 609 O O . MET A 1 85 ? -10.370 -1.273 24.889 1.00 85.88 85 MET A O 1
ATOM 613 N N . THR A 1 86 ? -10.144 0.168 23.191 1.00 85.62 86 THR A N 1
ATOM 614 C CA . THR A 1 86 ? -10.800 1.308 23.860 1.00 85.62 86 THR A CA 1
ATOM 615 C C . THR A 1 86 ? -12.312 1.377 23.620 1.00 85.62 86 THR A C 1
ATOM 617 O O . THR A 1 86 ? -12.960 2.333 24.045 1.00 85.62 86 THR A O 1
ATOM 620 N N . GLY A 1 87 ? -12.894 0.385 22.934 1.00 78.62 87 GLY A N 1
ATOM 621 C CA . GLY A 1 87 ? -14.324 0.352 22.608 1.00 78.62 87 GLY A CA 1
ATOM 622 C C . GLY A 1 87 ? -14.765 1.430 21.610 1.00 78.62 87 GLY A C 1
ATOM 623 O O . GLY A 1 87 ? -15.960 1.711 21.493 1.00 78.62 87 GLY A O 1
ATOM 624 N N . ARG A 1 88 ? -13.816 2.049 20.897 1.00 83.31 88 ARG A N 1
ATOM 625 C CA . ARG A 1 88 ? -14.066 3.035 19.837 1.00 83.31 88 ARG A CA 1
ATOM 626 C C . ARG A 1 88 ? -14.248 2.335 18.487 1.00 83.31 88 ARG A C 1
ATOM 628 O O . ARG A 1 88 ? -13.939 1.157 18.331 1.00 83.31 88 ARG A O 1
ATOM 635 N N . ARG A 1 89 ? -14.756 3.074 17.496 1.00 83.94 89 ARG A N 1
ATOM 636 C CA . ARG A 1 89 ? -14.973 2.549 16.139 1.00 83.94 89 ARG A CA 1
ATOM 637 C C . ARG A 1 89 ? -13.635 2.304 15.443 1.00 83.94 89 ARG A C 1
ATOM 639 O O . ARG A 1 89 ? -12.944 3.262 15.107 1.00 83.94 89 ARG A O 1
ATOM 646 N N . ALA A 1 90 ? -13.270 1.040 15.247 1.00 81.56 90 ALA A N 1
ATOM 647 C CA . ALA A 1 90 ? -11.975 0.647 14.693 1.00 81.56 90 ALA A CA 1
ATOM 648 C C . A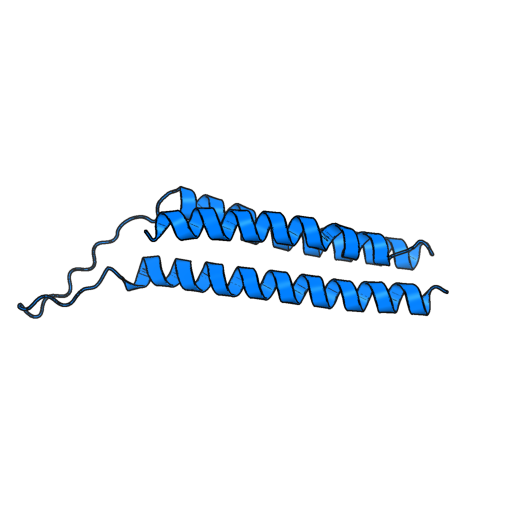LA A 1 90 ? -11.939 0.771 13.165 1.00 81.56 90 ALA A C 1
ATOM 650 O O . ALA A 1 90 ? -10.898 1.094 12.597 1.00 81.56 90 ALA A O 1
ATOM 651 N N . TRP A 1 91 ? -13.087 0.582 12.509 1.00 83.81 91 TRP A N 1
ATOM 652 C CA . TRP A 1 91 ? -13.186 0.557 11.048 1.00 83.81 91 TRP A CA 1
ATOM 653 C C . TRP A 1 91 ? -12.817 1.867 10.339 1.00 83.81 91 TRP A C 1
ATOM 655 O O . TRP A 1 91 ? -12.420 1.843 9.178 1.00 83.81 91 TRP A O 1
ATOM 665 N N . TRP A 1 92 ? -12.936 3.014 11.016 1.00 87.56 92 TRP A N 1
ATOM 666 C CA . TRP A 1 92 ? -12.612 4.317 10.421 1.00 87.56 92 TRP A CA 1
ATOM 667 C C . TRP A 1 92 ? -11.136 4.425 10.033 1.00 87.56 92 TRP A C 1
ATOM 669 O O . TRP A 1 92 ? -10.811 5.065 9.037 1.00 87.56 92 TRP A O 1
ATOM 679 N N . TRP A 1 93 ? -10.248 3.792 10.801 1.00 86.56 93 TRP A N 1
ATOM 680 C CA . TRP A 1 93 ? -8.806 3.894 10.592 1.00 86.56 93 TRP A CA 1
ATOM 681 C C . TRP A 1 93 ? -8.334 3.094 9.383 1.00 86.56 93 TRP A C 1
ATOM 683 O O . TRP A 1 93 ? -7.488 3.574 8.637 1.00 86.56 93 TRP A O 1
ATOM 693 N N . THR A 1 94 ? -8.915 1.916 9.155 1.00 85.50 94 THR A N 1
ATOM 694 C CA . THR A 1 94 ? -8.629 1.116 7.957 1.00 85.50 94 THR A CA 1
ATOM 695 C C . THR A 1 94 ? -9.271 1.742 6.721 1.00 85.50 94 THR A C 1
ATOM 697 O O . THR A 1 94 ? -8.600 1.947 5.719 1.00 85.50 94 THR A O 1
ATOM 700 N N . ALA A 1 95 ? -10.512 2.234 6.820 1.00 87.50 95 ALA A N 1
ATOM 701 C CA . ALA A 1 95 ? -11.144 2.973 5.721 1.00 87.50 95 ALA A CA 1
ATOM 702 C C . ALA A 1 95 ? -10.354 4.227 5.285 1.00 87.50 95 ALA A C 1
ATOM 704 O O . ALA A 1 95 ? -10.278 4.527 4.095 1.00 87.50 95 ALA A O 1
ATOM 705 N N . ALA A 1 96 ? -9.761 4.959 6.234 1.00 87.75 96 ALA A N 1
ATOM 706 C CA . ALA A 1 96 ? -8.943 6.136 5.945 1.00 87.75 96 ALA A CA 1
ATOM 707 C C . ALA A 1 96 ? -7.556 5.795 5.368 1.00 87.75 96 ALA A C 1
ATOM 709 O O . ALA A 1 96 ? -6.932 6.656 4.750 1.00 87.75 96 ALA A O 1
ATOM 710 N N . ALA A 1 97 ? -7.070 4.565 5.540 1.00 87.12 97 ALA A N 1
ATOM 711 C CA . ALA A 1 97 ? -5.779 4.134 5.011 1.00 87.12 97 ALA A CA 1
ATOM 712 C C . ALA A 1 97 ? -5.833 3.859 3.504 1.00 87.12 97 ALA A C 1
ATOM 714 O O . ALA A 1 97 ? -4.889 4.190 2.786 1.00 87.12 97 ALA A O 1
ATOM 715 N N . LEU A 1 98 ? -6.959 3.343 3.013 1.00 87.75 98 LEU A N 1
ATOM 716 C CA . LEU A 1 98 ? -7.190 3.034 1.603 1.00 87.75 98 LEU A CA 1
ATOM 717 C C . LEU A 1 98 ? -6.869 4.193 0.630 1.00 87.75 98 LEU A C 1
ATOM 719 O O . LEU A 1 98 ? -6.115 3.966 -0.322 1.00 87.75 98 LEU A O 1
ATOM 723 N N . PRO A 1 99 ? -7.342 5.443 0.833 1.00 89.38 99 PRO A N 1
ATOM 724 C CA . PRO A 1 99 ? -6.972 6.556 -0.044 1.00 89.38 99 PRO A CA 1
ATOM 725 C C . PRO A 1 99 ? -5.476 6.884 0.020 1.00 89.38 99 PRO A C 1
ATOM 727 O O . PRO A 1 99 ? -4.889 7.229 -1.002 1.00 89.38 99 PRO A O 1
ATOM 730 N N . VAL A 1 100 ? -4.835 6.741 1.184 1.00 90.69 100 VAL A N 1
ATOM 731 C CA . VAL A 1 100 ? -3.390 6.979 1.329 1.00 90.69 100 VAL A CA 1
ATOM 732 C C . VAL A 1 100 ? -2.602 5.934 0.541 1.00 90.69 100 VAL A C 1
ATOM 734 O O . VAL A 1 100 ? -1.703 6.289 -0.219 1.00 90.69 100 VAL A O 1
ATOM 737 N N . ILE A 1 101 ? -2.984 4.659 0.652 1.00 88.69 101 ILE A N 1
ATOM 738 C CA . ILE A 1 101 ? -2.386 3.554 -0.107 1.00 88.69 101 ILE A CA 1
ATOM 739 C C . ILE A 1 101 ? -2.545 3.796 -1.611 1.00 88.69 101 ILE A C 1
ATOM 741 O O . ILE A 1 101 ? -1.571 3.677 -2.351 1.00 88.69 101 ILE A O 1
ATOM 745 N N . ALA A 1 102 ? -3.737 4.199 -2.060 1.00 89.94 102 ALA A N 1
ATOM 746 C CA . ALA A 1 102 ? -3.999 4.485 -3.468 1.00 89.94 102 ALA A CA 1
ATOM 747 C C . ALA A 1 102 ? -3.150 5.653 -4.002 1.00 89.94 102 ALA A C 1
ATOM 749 O O . ALA A 1 102 ? -2.597 5.556 -5.097 1.00 89.94 102 ALA A O 1
ATOM 750 N N . VAL A 1 103 ? -2.999 6.735 -3.230 1.00 91.56 103 VAL A N 1
ATOM 751 C CA . VAL A 1 103 ? -2.164 7.886 -3.613 1.00 91.56 103 VAL A CA 1
ATOM 752 C C . VAL A 1 103 ? -0.686 7.496 -3.665 1.00 91.56 103 VAL A C 1
ATOM 754 O O . VAL A 1 103 ? -0.019 7.768 -4.662 1.00 91.56 103 VAL A O 1
ATOM 757 N N . CYS A 1 104 ? -0.167 6.816 -2.639 1.00 89.06 104 CYS A N 1
ATOM 758 C CA . CYS A 1 104 ? 1.229 6.372 -2.608 1.00 89.06 104 CYS A CA 1
ATOM 759 C C . CYS A 1 104 ? 1.542 5.376 -3.734 1.00 89.06 104 CYS A C 1
ATOM 761 O O . CYS A 1 104 ? 2.551 5.530 -4.427 1.00 89.06 104 CYS A O 1
ATOM 763 N N . GLY A 1 105 ? 0.666 4.391 -3.952 1.00 85.31 105 GLY A N 1
ATOM 764 C CA . GLY A 1 105 ? 0.780 3.417 -5.036 1.00 85.31 105 GLY A CA 1
ATOM 765 C C . GLY A 1 105 ? 0.723 4.074 -6.416 1.00 85.31 105 GLY A C 1
ATOM 766 O O . GLY A 1 105 ? 1.575 3.801 -7.261 1.00 85.31 105 GLY A O 1
ATOM 767 N N . GLY A 1 106 ? -0.212 5.005 -6.626 1.00 85.94 106 GLY A N 1
ATOM 768 C CA . GLY A 1 106 ? -0.349 5.757 -7.876 1.00 85.94 106 GLY A CA 1
ATOM 769 C C . GLY A 1 106 ? 0.863 6.639 -8.188 1.00 85.94 106 GLY A C 1
ATOM 770 O O . GLY A 1 106 ? 1.362 6.623 -9.313 1.00 85.94 106 GLY A O 1
ATOM 771 N N . ILE A 1 107 ? 1.395 7.355 -7.192 1.00 87.62 107 ILE A N 1
ATOM 772 C CA . ILE A 1 107 ? 2.615 8.162 -7.358 1.00 87.62 107 ILE A CA 1
ATOM 773 C C . ILE A 1 107 ? 3.800 7.266 -7.733 1.00 87.62 107 ILE A C 1
ATOM 775 O O . ILE A 1 107 ? 4.528 7.576 -8.677 1.00 87.62 107 ILE A O 1
ATOM 779 N N . GLY A 1 108 ? 3.971 6.129 -7.054 1.00 82.06 108 GLY A N 1
ATOM 780 C CA . GLY A 1 108 ? 5.001 5.157 -7.419 1.00 82.06 108 GLY A CA 1
ATOM 781 C C . GLY A 1 108 ? 4.849 4.647 -8.842 1.00 82.06 108 GLY A C 1
ATOM 782 O O . GLY A 1 108 ? 5.823 4.620 -9.591 1.00 82.06 108 GLY A O 1
ATOM 783 N N . HIS A 1 109 ? 3.630 4.260 -9.222 1.00 85.31 109 HIS A N 1
ATOM 784 C CA . HIS A 1 109 ? 3.324 3.720 -10.544 1.00 85.31 109 HIS A CA 1
ATOM 785 C C . HIS A 1 109 ? 3.772 4.669 -11.660 1.00 85.31 109 HIS A C 1
ATOM 787 O O . HIS A 1 109 ? 4.375 4.216 -12.637 1.00 85.31 109 HIS A O 1
ATOM 793 N N . VAL A 1 110 ? 3.504 5.969 -11.496 1.00 84.75 110 VAL A N 1
ATOM 794 C CA . VAL A 1 110 ? 3.877 7.022 -12.450 1.00 84.75 110 VAL A CA 1
ATOM 795 C C . VAL A 1 110 ? 5.382 7.281 -12.428 1.00 84.75 110 VAL A C 1
ATOM 797 O O . VAL A 1 110 ? 6.011 7.308 -13.481 1.00 84.75 110 VAL A O 1
ATOM 800 N N . LEU A 1 111 ? 5.986 7.440 -11.247 1.00 81.50 111 LEU A N 1
ATOM 801 C CA . LEU A 1 111 ? 7.411 7.768 -11.123 1.00 81.50 111 LEU A CA 1
ATOM 802 C C . LEU A 1 111 ? 8.329 6.642 -11.614 1.00 81.50 111 LEU A C 1
ATOM 804 O O . LEU A 1 111 ? 9.339 6.918 -12.262 1.00 81.50 111 LEU A O 1
ATOM 808 N N . VAL A 1 112 ? 7.974 5.385 -11.336 1.00 76.88 112 VAL A N 1
ATOM 809 C CA . VAL A 1 112 ? 8.703 4.217 -11.846 1.00 76.88 112 VAL A CA 1
ATOM 810 C C . VAL A 1 112 ? 8.388 4.002 -13.325 1.00 76.88 112 VAL A C 1
ATOM 812 O O . VAL A 1 112 ? 9.308 3.759 -14.095 1.00 76.88 112 VAL A O 1
ATOM 815 N N . GLY A 1 113 ? 7.126 4.148 -13.748 1.00 73.75 113 GLY A N 1
ATOM 816 C CA . GLY A 1 113 ? 6.718 3.995 -15.150 1.00 73.75 113 GLY A CA 1
ATOM 817 C C . GLY A 1 113 ? 7.414 4.977 -16.096 1.00 73.75 113 GLY A C 1
ATOM 818 O O . GLY A 1 113 ? 7.963 4.559 -17.111 1.00 73.75 113 GLY A O 1
ATOM 819 N N . ASN A 1 114 ? 7.490 6.254 -15.716 1.00 71.19 114 ASN A N 1
ATOM 820 C CA . ASN A 1 114 ? 8.186 7.290 -16.487 1.00 71.19 114 ASN A CA 1
ATOM 821 C C . ASN A 1 114 ? 9.707 7.082 -16.562 1.00 71.19 114 ASN A C 1
ATOM 823 O O . ASN A 1 114 ? 10.357 7.718 -17.379 1.00 71.19 114 ASN A O 1
ATOM 827 N N . ALA A 1 115 ? 10.289 6.241 -15.703 1.00 60.59 115 ALA A N 1
ATOM 828 C CA . ALA A 1 115 ? 11.710 5.903 -15.761 1.00 60.59 115 ALA A CA 1
ATOM 829 C C . ALA A 1 115 ? 12.012 4.716 -16.693 1.00 60.59 115 ALA A C 1
ATOM 831 O O . ALA A 1 115 ? 13.177 4.503 -17.030 1.00 60.59 115 ALA A O 1
ATOM 832 N N . VAL A 1 116 ? 10.995 3.921 -17.052 1.00 58.22 116 VAL A N 1
ATOM 833 C CA . VAL A 1 116 ? 11.120 2.782 -17.982 1.00 58.22 116 VAL A CA 1
ATOM 834 C C . VAL A 1 116 ? 10.985 3.224 -19.444 1.00 58.22 116 VAL A C 1
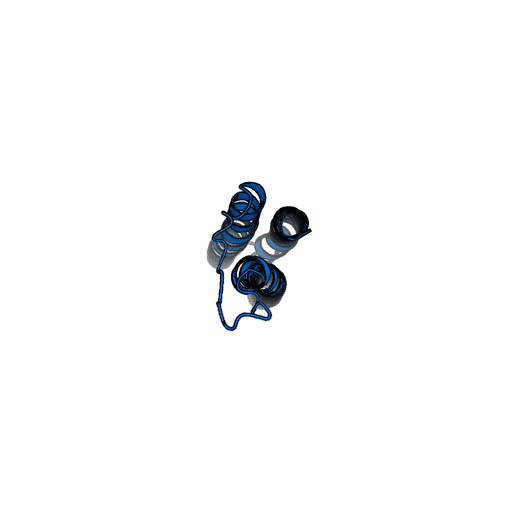ATOM 836 O O . VAL A 1 116 ? 11.524 2.547 -20.318 1.00 58.22 116 VAL A O 1
ATOM 839 N N . GLY A 1 117 ? 10.261 4.322 -19.695 1.00 51.16 117 GLY A N 1
ATOM 840 C CA . GLY A 1 117 ? 10.013 4.898 -21.023 1.00 51.16 117 GLY A CA 1
ATOM 841 C C . GLY A 1 117 ? 11.153 5.747 -21.566 1.00 51.16 117 GLY A C 1
ATOM 842 O O . GLY A 1 117 ? 11.818 6.434 -20.759 1.00 51.16 117 GLY A O 1
#

Radius of gyration: 19.53 Å; Cα contacts (8 Å, |Δi|>4): 148; chains: 1; bounding box: 51×23×58 Å

Foldseek 3Di:
DLVVLLVLQVVLLVVLVVLLVVLVVLLVVLVVLVQPPQQDQDPVRDTDRDPDPQDVLLVVLCCLQVVQSVCLSVQLVVQLVVCSVVVHRSNVSSVVSNVSNVVSSVSSNVSSVVRSD

Mean predicted aligned error: 8.77 Å

Secondary structure (DSSP, 8-state):
-HHHHHHHHHHHHHHHHHHHHHHHHHHHHHHHHHHHTTEEE-TTS-EEE---PPPHHHHHHHHHHHHHHHHHHHHHHHHHHHHHHTTS--HHHHHHHHHHHHHHHHHHHHHHHHHH-

pLDDT: mean 78.63, std 13.05, range [50.69, 92.94]